Protein AF-A0A959ULF8-F1 (afdb_monomer_lite)

Secondary structure (DSSP, 8-state):
--SS-HHHHHHHHHTT-HHHHHHHHHHHHHHHTTSS-SSS----PPP-----EEEEEEEEEETTEEEEEEEEEE-TT----S----STT--SS---S-SS--EEEEEEEE-

Sequence (111 aa):
GTITGDEELESLLQNGDHESYDLAVKMNEAIAHGDIIEGEELIRSESFFDLGFKINHTIIVSKALKVQLNAGIQNIFNSTQHDHDRGMFRDAGFIYGPCQPRTIYFGIVIK

Structure (mmCIF, N/CA/C/O backbone):
data_AF-A0A959ULF8-F1
#
_entry.id   AF-A0A959ULF8-F1
#
loop_
_atom_site.group_PDB
_atom_site.id
_atom_site.type_symbol
_atom_site.label_atom_id
_atom_site.label_alt_id
_atom_site.label_comp_id
_atom_site.label_asym_id
_atom_site.label_entity_id
_atom_site.label_seq_id
_atom_site.pdbx_PDB_ins_code
_atom_site.Cartn_x
_atom_site.Cartn_y
_atom_site.Cartn_z
_atom_site.occupancy
_atom_site.B_iso_or_equiv
_atom_site.auth_seq_id
_atom_site.auth_comp_id
_atom_site.auth_asym_id
_atom_site.auth_atom_id
_atom_site.pdbx_PDB_model_num
ATOM 1 N N . GLY A 1 1 ? 6.065 2.462 -25.757 1.00 54.56 1 GLY A N 1
ATOM 2 C CA . GLY A 1 1 ? 7.416 2.186 -25.275 1.00 54.56 1 GLY A CA 1
ATOM 3 C C . GLY A 1 1 ? 7.771 0.773 -25.629 1.00 54.56 1 GLY A C 1
ATOM 4 O O . GLY A 1 1 ? 6.883 -0.069 -25.569 1.00 54.56 1 GLY A O 1
ATOM 5 N N . THR A 1 2 ? 9.007 0.534 -26.034 1.00 67.06 2 THR A N 1
ATOM 6 C CA . THR A 1 2 ? 9.583 -0.796 -26.261 1.00 67.06 2 THR A CA 1
ATOM 7 C C . THR A 1 2 ? 11.027 -0.728 -25.790 1.00 67.06 2 THR A C 1
ATOM 9 O O . THR A 1 2 ? 11.798 0.061 -26.334 1.00 67.06 2 THR A O 1
ATOM 12 N N . ILE A 1 3 ? 11.395 -1.558 -24.813 1.00 74.81 3 ILE A N 1
ATOM 13 C CA . ILE A 1 3 ? 12.773 -1.600 -24.297 1.00 74.81 3 ILE A CA 1
ATOM 14 C C . ILE A 1 3 ? 13.710 -2.177 -25.359 1.00 74.81 3 ILE A C 1
ATOM 16 O O . ILE A 1 3 ? 14.815 -1.677 -25.543 1.00 74.81 3 ILE A O 1
ATOM 20 N N . THR A 1 4 ? 13.249 -3.202 -26.078 1.00 83.62 4 THR A N 1
ATOM 21 C CA . THR A 1 4 ? 13.989 -3.831 -27.177 1.00 83.62 4 THR A CA 1
ATOM 22 C C . THR A 1 4 ? 13.382 -3.381 -28.496 1.00 83.62 4 THR A C 1
ATOM 24 O O . THR A 1 4 ? 12.204 -3.643 -28.753 1.00 83.62 4 THR A O 1
ATOM 27 N N . GLY A 1 5 ? 14.171 -2.684 -29.314 1.00 86.56 5 GLY A N 1
ATOM 28 C CA . GLY A 1 5 ? 13.734 -2.205 -30.626 1.00 86.56 5 GLY A CA 1
ATOM 29 C C . GLY A 1 5 ? 13.622 -3.332 -31.655 1.00 86.56 5 GLY A C 1
ATOM 30 O O . GLY A 1 5 ? 14.265 -4.372 -31.517 1.00 86.56 5 GLY A O 1
ATOM 31 N N . ASP A 1 6 ? 12.849 -3.105 -32.719 1.00 88.88 6 ASP A N 1
ATOM 32 C CA . ASP A 1 6 ? 12.598 -4.107 -33.768 1.00 88.88 6 ASP A CA 1
ATOM 33 C C . ASP A 1 6 ? 13.896 -4.662 -34.386 1.00 88.88 6 ASP A C 1
ATOM 35 O O . ASP A 1 6 ? 14.012 -5.861 -34.614 1.00 88.88 6 ASP A O 1
ATOM 39 N N . GLU A 1 7 ? 14.911 -3.816 -34.598 1.00 90.56 7 GLU A N 1
ATOM 40 C CA . GLU A 1 7 ? 16.216 -4.244 -35.130 1.00 90.56 7 GLU A CA 1
ATOM 41 C C . GLU A 1 7 ? 16.961 -5.201 -34.184 1.00 90.56 7 GLU A C 1
ATOM 43 O O . GLU A 1 7 ? 17.601 -6.155 -34.628 1.00 90.56 7 GLU A O 1
ATOM 48 N N . GLU A 1 8 ? 16.867 -4.970 -32.876 1.00 89.69 8 GLU A N 1
ATOM 49 C CA . GLU A 1 8 ? 17.491 -5.817 -31.860 1.00 89.69 8 GLU A CA 1
ATOM 50 C C . GLU A 1 8 ? 16.737 -7.146 -31.733 1.00 89.69 8 GLU A C 1
ATOM 52 O O . GLU A 1 8 ? 17.358 -8.208 -31.690 1.00 89.69 8 GLU A O 1
ATOM 57 N N . LEU A 1 9 ? 15.405 -7.099 -31.797 1.00 90.88 9 LEU A N 1
ATOM 58 C CA . LEU A 1 9 ? 14.529 -8.267 -31.806 1.00 90.88 9 LEU A CA 1
ATOM 59 C C . LEU A 1 9 ? 14.832 -9.193 -33.003 1.00 90.88 9 LEU A C 1
ATOM 61 O O . LEU A 1 9 ? 15.008 -10.402 -32.842 1.00 90.88 9 LEU A O 1
ATOM 65 N N . GLU A 1 10 ? 14.971 -8.613 -34.198 1.00 91.44 10 GLU A N 1
ATOM 66 C CA . GLU A 1 10 ? 15.371 -9.323 -35.418 1.00 91.44 10 GLU A CA 1
ATOM 67 C C . GLU A 1 10 ? 16.792 -9.889 -35.314 1.00 91.44 10 GLU A C 1
ATOM 69 O O . GLU A 1 10 ? 17.061 -10.994 -35.791 1.00 91.44 10 GLU A O 1
ATOM 74 N N . SER A 1 11 ? 17.709 -9.184 -34.644 1.00 91.88 11 SER A N 1
ATOM 75 C CA . SER A 1 11 ? 19.063 -9.695 -34.414 1.00 91.88 11 SER A CA 1
ATOM 76 C C . SER A 1 11 ? 19.074 -10.935 -33.509 1.00 91.88 11 SER A C 1
ATOM 78 O O . SER A 1 11 ? 19.799 -11.889 -33.794 1.00 91.88 11 SER A O 1
ATOM 80 N N . LEU A 1 12 ? 18.233 -10.976 -32.466 1.00 92.06 12 LEU A N 1
ATOM 81 C CA . LEU A 1 12 ? 18.091 -12.134 -31.574 1.00 92.06 12 LEU A CA 1
ATOM 82 C C . LEU A 1 12 ? 17.542 -13.350 -32.329 1.00 92.06 12 LEU A C 1
ATOM 84 O O . LEU A 1 12 ? 18.087 -14.449 -32.202 1.00 92.06 12 LEU A O 1
ATOM 88 N N . LEU A 1 13 ? 16.536 -13.141 -33.188 1.00 91.69 13 LEU A N 1
ATOM 89 C CA . LEU A 1 13 ? 16.012 -14.189 -34.071 1.00 91.69 13 LEU A CA 1
ATOM 90 C C . LEU A 1 13 ? 17.077 -14.735 -35.020 1.00 91.69 13 LEU A C 1
ATOM 92 O O . LEU A 1 13 ? 17.220 -15.950 -35.152 1.00 91.69 13 LEU A O 1
ATOM 96 N N . GLN A 1 14 ? 17.824 -13.851 -35.685 1.00 93.62 14 GLN A N 1
ATOM 97 C CA . GLN A 1 14 ? 18.847 -14.244 -36.659 1.00 93.62 14 GLN A CA 1
ATOM 98 C C . GLN A 1 14 ? 20.023 -14.977 -36.007 1.00 93.62 14 GLN A C 1
ATOM 100 O O . GLN A 1 14 ? 20.587 -15.891 -36.608 1.00 93.62 14 GLN A O 1
ATOM 105 N N . ASN A 1 15 ? 20.354 -14.623 -34.765 1.00 93.81 15 ASN A N 1
ATOM 106 C CA . ASN A 1 15 ? 21.376 -15.298 -33.969 1.00 93.81 15 ASN A CA 1
ATOM 107 C C . ASN A 1 15 ? 20.895 -16.637 -33.373 1.00 93.81 15 ASN A C 1
ATOM 109 O O . ASN A 1 15 ? 21.695 -17.356 -32.775 1.00 93.81 15 ASN A O 1
ATOM 113 N N . GLY A 1 16 ? 19.616 -16.995 -33.554 1.00 93.06 16 GLY A N 1
ATOM 114 C CA . GLY A 1 16 ? 19.015 -18.227 -33.035 1.00 93.06 16 GLY A CA 1
ATOM 115 C C . GLY A 1 16 ? 18.733 -18.202 -31.531 1.00 93.06 16 GLY A C 1
ATOM 116 O O . GLY A 1 16 ? 18.454 -19.251 -30.948 1.00 93.06 16 GLY A O 1
ATOM 117 N N . ASP A 1 17 ? 18.794 -17.030 -30.895 1.00 94.44 17 ASP A N 1
ATOM 118 C CA . ASP A 1 17 ? 18.488 -16.852 -29.476 1.00 94.44 17 ASP A CA 1
ATOM 119 C C . ASP A 1 17 ? 16.979 -16.655 -29.270 1.00 94.44 17 ASP A C 1
ATOM 121 O O . ASP A 1 17 ? 16.475 -15.569 -28.970 1.00 94.44 17 ASP A O 1
ATOM 125 N N . HIS A 1 18 ? 16.234 -17.737 -29.495 1.00 92.44 18 HIS A N 1
ATOM 126 C CA . HIS A 1 18 ? 14.776 -17.737 -29.389 1.00 92.44 18 HIS A CA 1
ATOM 127 C C . HIS A 1 18 ? 14.276 -17.489 -27.957 1.00 92.44 18 HIS A C 1
ATOM 129 O O . HIS A 1 18 ? 13.179 -16.967 -27.783 1.00 92.44 18 HIS A O 1
ATOM 135 N N . GLU A 1 19 ? 15.067 -17.828 -26.933 1.00 93.31 19 GLU A N 1
ATOM 136 C CA . GLU A 1 19 ? 14.685 -17.611 -25.533 1.00 93.31 19 GLU A CA 1
ATOM 137 C C . GLU A 1 19 ? 14.702 -16.120 -25.182 1.00 93.31 19 GLU A C 1
ATOM 139 O O . GLU A 1 19 ? 13.707 -15.595 -24.673 1.00 93.31 19 GLU A O 1
ATOM 144 N N . SER A 1 20 ? 15.791 -15.418 -25.512 1.00 91.44 20 SER A N 1
ATOM 145 C CA . SER A 1 20 ? 15.877 -13.969 -25.311 1.00 91.44 20 SER A CA 1
ATOM 146 C C . SER A 1 20 ? 14.864 -13.214 -26.171 1.00 91.44 20 SER A C 1
ATOM 148 O O . SER A 1 20 ? 14.274 -12.240 -25.704 1.00 91.44 20 SER A O 1
ATOM 150 N N . TYR A 1 21 ? 14.609 -13.682 -27.399 1.00 93.06 21 TYR A N 1
ATOM 151 C CA . TYR A 1 21 ? 13.560 -13.130 -28.259 1.00 93.06 21 TYR A CA 1
ATOM 152 C C . TYR A 1 21 ? 12.176 -13.214 -27.602 1.00 93.06 21 TYR A C 1
ATOM 154 O O . TYR A 1 21 ? 11.499 -12.196 -27.446 1.00 93.06 21 TYR A O 1
ATOM 162 N N . ASP A 1 22 ? 11.766 -14.411 -27.169 1.00 94.12 22 ASP A N 1
ATOM 163 C CA . ASP A 1 22 ? 10.451 -14.631 -26.560 1.00 94.12 22 ASP A CA 1
ATOM 164 C C . ASP A 1 22 ? 10.275 -13.804 -25.278 1.00 94.12 22 ASP A C 1
ATOM 166 O O . ASP A 1 22 ? 9.171 -13.344 -24.969 1.00 94.12 22 ASP A O 1
ATOM 170 N N . LEU A 1 23 ? 11.354 -13.621 -24.512 1.00 91.88 23 LEU A N 1
ATOM 171 C CA . LEU A 1 23 ? 11.360 -12.780 -23.320 1.00 91.88 23 LEU A CA 1
ATOM 172 C C . LEU A 1 23 ? 11.179 -11.298 -23.674 1.00 91.88 23 LEU A C 1
ATOM 174 O O . LEU A 1 23 ? 10.324 -10.638 -23.082 1.00 91.88 23 LEU A O 1
ATOM 178 N N . ALA A 1 24 ? 11.934 -10.795 -24.654 1.00 90.94 24 ALA A N 1
ATOM 179 C CA . ALA A 1 24 ? 11.872 -9.406 -25.101 1.00 90.94 24 ALA A CA 1
ATOM 180 C C . ALA A 1 24 ? 10.485 -9.039 -25.653 1.00 90.94 24 ALA A C 1
ATOM 182 O O . ALA A 1 24 ? 9.943 -7.986 -25.310 1.00 90.94 24 ALA A O 1
ATOM 183 N N . VAL A 1 25 ? 9.861 -9.936 -26.427 1.00 92.75 25 VAL A N 1
ATOM 184 C CA . VAL A 1 25 ? 8.481 -9.756 -26.909 1.00 92.75 25 VAL A CA 1
ATOM 185 C C . VAL A 1 25 ? 7.510 -9.625 -25.735 1.00 92.75 25 VAL A C 1
ATOM 187 O O . VAL A 1 25 ? 6.754 -8.658 -25.673 1.00 92.75 25 VAL A O 1
ATOM 190 N N . LYS A 1 26 ? 7.570 -10.538 -24.757 1.00 92.81 26 LYS A N 1
ATOM 191 C CA . LYS A 1 26 ? 6.688 -10.495 -23.577 1.00 92.81 26 LYS A CA 1
ATOM 192 C C . LYS A 1 26 ? 6.889 -9.238 -22.732 1.00 92.81 26 LYS A C 1
ATOM 194 O O . LYS A 1 26 ? 5.921 -8.714 -22.185 1.00 92.81 26 LYS A O 1
ATOM 199 N N . MET A 1 27 ? 8.125 -8.752 -22.605 1.00 89.94 27 MET A N 1
ATOM 200 C CA . MET A 1 27 ? 8.414 -7.500 -21.899 1.00 89.94 27 MET A CA 1
ATOM 201 C C . MET A 1 27 ? 7.824 -6.294 -22.637 1.00 89.94 27 MET A C 1
ATOM 203 O O . MET A 1 27 ? 7.149 -5.474 -22.019 1.00 89.94 27 MET A O 1
ATOM 207 N N . ASN A 1 28 ? 8.011 -6.211 -23.958 1.00 91.75 28 ASN A N 1
ATOM 208 C CA . ASN A 1 28 ? 7.424 -5.150 -24.779 1.00 91.75 28 ASN A CA 1
ATOM 209 C C . ASN A 1 28 ? 5.885 -5.167 -24.728 1.00 91.75 28 ASN A C 1
ATOM 211 O O . ASN A 1 28 ? 5.263 -4.110 -24.622 1.00 91.75 28 ASN A O 1
ATOM 215 N N . GLU A 1 29 ? 5.264 -6.350 -24.737 1.00 91.75 29 GLU A N 1
ATOM 216 C CA . GLU A 1 29 ? 3.817 -6.503 -24.543 1.00 91.75 29 GLU A CA 1
ATOM 217 C C . GLU A 1 29 ? 3.368 -6.009 -23.160 1.00 91.75 29 GLU A C 1
ATOM 219 O O . GLU A 1 29 ? 2.399 -5.254 -23.067 1.00 91.75 29 GLU A O 1
ATOM 224 N N . ALA A 1 30 ? 4.086 -6.368 -22.090 1.00 90.88 30 ALA A N 1
ATOM 225 C CA . ALA A 1 30 ? 3.769 -5.920 -20.732 1.00 90.88 30 ALA A CA 1
ATOM 226 C C . ALA A 1 30 ? 3.833 -4.385 -20.596 1.00 90.88 30 ALA A C 1
ATOM 228 O O . ALA A 1 30 ? 2.949 -3.777 -19.991 1.00 90.88 30 ALA A O 1
ATOM 229 N N . ILE A 1 31 ? 4.819 -3.736 -21.219 1.00 88.69 31 ILE A N 1
ATOM 230 C CA . ILE A 1 31 ? 4.924 -2.266 -21.259 1.00 88.69 31 ILE A CA 1
ATOM 231 C C . ILE A 1 31 ? 3.781 -1.659 -22.070 1.00 88.69 31 ILE A C 1
ATOM 233 O O . ILE A 1 31 ? 3.171 -0.679 -21.644 1.00 88.69 31 ILE A O 1
ATOM 237 N N . ALA A 1 32 ? 3.458 -2.235 -23.232 1.00 89.94 32 ALA A N 1
ATOM 238 C CA . ALA A 1 32 ? 2.366 -1.756 -24.078 1.00 89.94 32 ALA A CA 1
ATOM 239 C C . ALA A 1 32 ? 1.002 -1.834 -23.369 1.00 89.94 32 ALA A C 1
ATOM 241 O O . ALA A 1 32 ? 0.136 -0.988 -23.595 1.00 89.94 32 ALA A O 1
ATOM 242 N N . HIS A 1 33 ? 0.831 -2.814 -22.481 1.00 89.50 33 HIS A N 1
ATOM 243 C CA . HIS A 1 33 ? -0.335 -2.945 -21.610 1.00 89.50 33 HIS A CA 1
ATOM 244 C C . HIS A 1 33 ? -0.314 -2.011 -20.387 1.00 89.50 33 HIS A C 1
ATOM 246 O O . HIS A 1 33 ? -1.347 -1.856 -19.731 1.00 89.50 33 HIS A O 1
ATOM 252 N N . GLY A 1 34 ? 0.819 -1.363 -20.096 1.00 86.62 34 GLY A N 1
ATOM 253 C CA . GLY A 1 34 ? 1.012 -0.535 -18.904 1.00 86.62 34 GLY A CA 1
ATOM 254 C C . GLY A 1 34 ? 1.158 -1.351 -17.618 1.00 86.62 34 GLY A C 1
ATOM 255 O O . GLY A 1 34 ? 0.867 -0.839 -16.539 1.00 86.62 34 GLY A O 1
ATOM 256 N N . ASP A 1 35 ? 1.557 -2.620 -17.730 1.00 88.38 35 ASP A N 1
ATOM 257 C CA . ASP A 1 35 ? 1.816 -3.474 -16.574 1.00 88.38 35 ASP A CA 1
ATOM 258 C C . ASP A 1 35 ? 3.163 -3.157 -15.926 1.00 88.38 35 ASP A C 1
ATOM 260 O O . ASP A 1 35 ? 3.303 -3.385 -14.736 1.00 88.38 35 ASP A O 1
ATOM 264 N N . ILE A 1 36 ? 4.142 -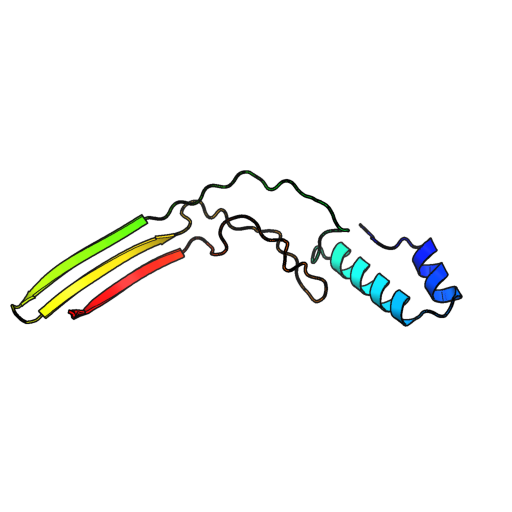2.632 -16.659 1.00 88.06 36 ILE A N 1
ATOM 265 C CA . ILE A 1 36 ? 5.440 -2.216 -16.110 1.00 88.06 36 ILE A CA 1
ATOM 266 C C . ILE A 1 36 ? 5.904 -0.904 -16.739 1.00 88.06 36 ILE A C 1
ATOM 268 O O . ILE A 1 36 ? 5.536 -0.589 -17.876 1.00 88.06 36 ILE A O 1
ATOM 272 N N . ILE A 1 37 ? 6.728 -0.153 -16.013 1.00 82.81 37 ILE A N 1
ATOM 273 C CA . ILE A 1 37 ? 7.421 1.026 -16.545 1.00 82.81 37 ILE A CA 1
ATOM 274 C C . ILE A 1 37 ? 8.549 0.590 -17.498 1.00 82.81 37 ILE A C 1
ATOM 276 O O . ILE A 1 37 ? 9.171 -0.461 -17.342 1.00 82.81 37 ILE A O 1
ATOM 280 N N . GLU A 1 38 ? 8.787 1.390 -18.538 1.00 82.81 38 GLU A N 1
ATOM 281 C CA . GLU A 1 38 ? 9.839 1.151 -19.525 1.00 82.81 38 GLU A CA 1
ATOM 282 C C . GLU A 1 38 ? 11.228 1.497 -18.956 1.00 82.81 38 GLU A C 1
ATOM 284 O O . GLU A 1 38 ? 11.534 2.661 -18.717 1.00 82.81 38 GLU A O 1
ATOM 289 N N . GLY A 1 39 ? 12.086 0.484 -18.798 1.00 75.19 39 GLY A N 1
ATOM 290 C CA . GLY A 1 39 ? 13.493 0.638 -18.409 1.00 75.19 39 GLY A CA 1
ATOM 291 C C . GLY A 1 39 ? 13.731 0.892 -16.913 1.00 75.19 39 GLY A C 1
ATOM 292 O O . GLY A 1 39 ? 12.807 0.967 -16.110 1.00 75.19 39 GLY A O 1
ATOM 293 N N . GLU A 1 40 ? 15.005 1.016 -16.526 1.00 74.75 40 GLU A N 1
ATOM 294 C CA . GLU A 1 40 ? 15.407 1.403 -15.166 1.00 74.75 40 GLU A CA 1
ATOM 295 C C . GLU A 1 40 ? 15.492 2.933 -15.060 1.00 74.75 40 GLU A C 1
ATOM 297 O O . GLU A 1 40 ? 16.559 3.530 -15.230 1.00 74.75 40 GLU A O 1
ATOM 302 N N . GLU A 1 41 ? 14.359 3.590 -14.805 1.00 74.75 41 GLU A N 1
ATOM 303 C CA . GLU A 1 41 ? 14.306 5.043 -14.625 1.00 74.75 41 GLU A CA 1
ATOM 304 C C . GLU A 1 41 ? 14.123 5.437 -13.152 1.00 74.75 41 GLU A C 1
ATOM 306 O O . GLU A 1 41 ? 13.243 4.950 -12.442 1.00 74.75 41 GLU A O 1
ATOM 311 N N . LEU A 1 42 ? 14.935 6.393 -12.688 1.00 81.19 42 LEU A N 1
ATOM 312 C CA . LEU A 1 42 ? 14.692 7.062 -11.413 1.00 81.19 42 LEU A CA 1
ATOM 313 C C . LEU A 1 42 ? 13.588 8.101 -11.585 1.00 81.19 42 LEU A C 1
ATOM 315 O O . LEU A 1 42 ? 13.849 9.249 -11.952 1.00 81.19 42 LEU A O 1
ATOM 319 N N . ILE A 1 43 ? 12.358 7.719 -11.259 1.00 83.38 43 ILE A N 1
ATOM 320 C CA . ILE A 1 43 ? 11.247 8.664 -11.266 1.00 83.38 43 ILE A CA 1
ATOM 321 C C . ILE A 1 43 ? 11.202 9.484 -9.973 1.00 83.38 43 ILE A C 1
ATOM 323 O O . ILE A 1 43 ? 11.489 9.007 -8.871 1.00 83.38 43 ILE A O 1
ATOM 327 N N . ARG A 1 44 ? 10.784 10.744 -10.091 1.00 87.44 44 ARG A N 1
ATOM 328 C CA . ARG A 1 44 ? 10.445 11.566 -8.929 1.00 87.44 44 ARG A CA 1
ATOM 329 C C . ARG A 1 44 ? 8.955 11.431 -8.651 1.00 87.44 44 ARG A C 1
ATOM 331 O O . ARG A 1 44 ? 8.149 11.971 -9.402 1.00 87.44 44 ARG A O 1
ATOM 338 N N . SER A 1 45 ? 8.603 10.766 -7.553 1.00 87.88 45 SER A N 1
ATOM 339 C CA . SER A 1 45 ? 7.209 10.678 -7.119 1.00 87.88 45 SER A CA 1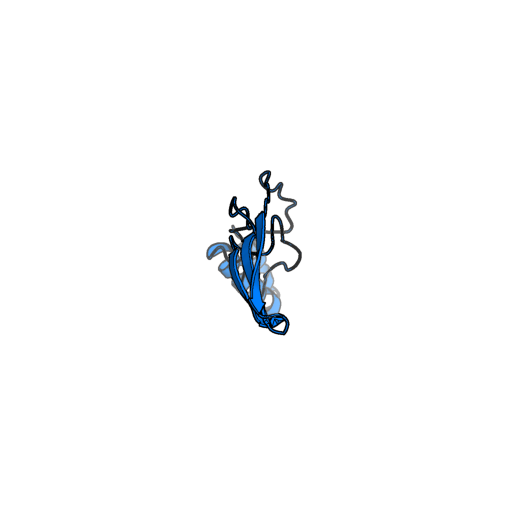
ATOM 340 C C . SER A 1 45 ? 6.636 12.062 -6.807 1.00 87.88 45 SER A C 1
ATOM 342 O O . SER A 1 45 ? 7.351 12.971 -6.360 1.00 87.88 45 SER A O 1
ATOM 344 N N . GLU A 1 46 ? 5.324 12.210 -6.966 1.00 89.00 46 GLU A N 1
ATOM 345 C CA . GLU A 1 46 ? 4.623 13.373 -6.436 1.00 89.00 46 GLU A CA 1
ATOM 346 C C . GLU A 1 46 ? 4.769 13.441 -4.908 1.00 89.00 46 GLU A C 1
ATOM 348 O O . GLU A 1 46 ? 4.919 12.428 -4.215 1.00 89.00 46 GLU A O 1
ATOM 353 N N . SER A 1 47 ? 4.748 14.657 -4.364 1.00 91.62 47 SER A N 1
ATOM 354 C CA . SER A 1 47 ? 4.740 14.849 -2.916 1.00 91.62 47 SER A CA 1
ATOM 355 C C . SER A 1 47 ? 3.432 14.310 -2.343 1.00 91.62 47 SER A C 1
ATOM 357 O O . SER A 1 47 ? 2.358 14.783 -2.706 1.00 91.62 47 SER A O 1
ATOM 359 N N . PHE A 1 48 ? 3.517 13.380 -1.397 1.00 92.44 48 PHE A N 1
ATOM 360 C CA . PHE A 1 48 ? 2.354 12.833 -0.706 1.00 92.44 48 PHE A CA 1
ATOM 361 C C . PHE A 1 48 ? 2.358 13.194 0.779 1.00 92.44 48 PHE A C 1
ATOM 363 O O . PHE A 1 48 ? 3.399 13.449 1.387 1.00 92.44 48 PHE A O 1
ATOM 370 N N . PHE A 1 49 ? 1.170 13.182 1.380 1.00 93.00 49 PHE A N 1
ATOM 371 C CA . PHE A 1 49 ? 0.994 13.334 2.819 1.00 93.00 49 PHE A CA 1
ATOM 372 C C . PHE A 1 49 ? 0.041 12.262 3.341 1.00 93.00 49 PHE A C 1
ATOM 374 O O . PHE A 1 49 ? -0.983 11.973 2.720 1.00 93.00 49 PHE A O 1
ATOM 381 N N . ASP A 1 50 ? 0.385 11.676 4.482 1.00 94.38 50 ASP A N 1
ATOM 382 C CA . ASP A 1 50 ? -0.424 10.676 5.169 1.00 94.38 50 ASP A CA 1
ATOM 383 C C . ASP A 1 50 ? -0.781 11.172 6.568 1.00 94.38 50 ASP A C 1
ATOM 385 O O . ASP A 1 50 ? 0.058 11.683 7.309 1.00 94.38 50 ASP A O 1
ATOM 389 N N . LEU A 1 51 ? -2.052 11.008 6.920 1.00 95.69 51 LEU A N 1
ATOM 390 C CA . LEU A 1 51 ? -2.576 11.332 8.233 1.00 95.69 51 LEU A CA 1
ATOM 391 C C . LEU A 1 51 ? -3.596 10.277 8.637 1.00 95.69 51 LEU A C 1
ATOM 393 O O . LEU A 1 51 ? -4.504 9.942 7.872 1.00 95.69 51 LEU A O 1
ATOM 397 N N . GLY A 1 52 ? -3.470 9.807 9.874 1.00 96.81 52 GLY A N 1
ATOM 398 C CA . GLY A 1 52 ? -4.426 8.918 10.516 1.00 96.81 52 GLY A CA 1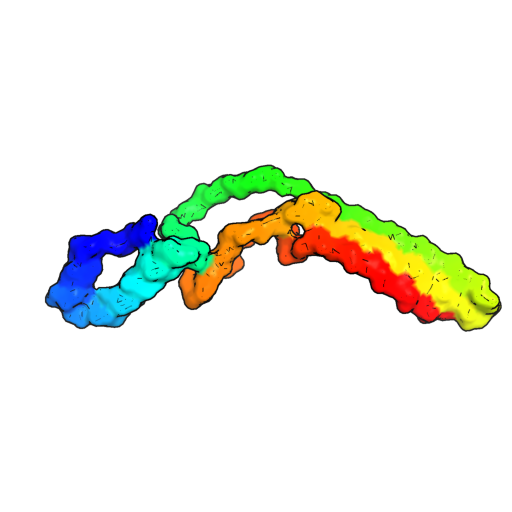
ATOM 399 C C . GLY A 1 52 ? -4.990 9.517 11.800 1.00 96.81 52 GLY A C 1
ATOM 400 O O . GLY A 1 52 ? -4.355 10.335 12.464 1.00 96.81 52 GLY A O 1
ATOM 401 N N . PHE A 1 53 ? -6.190 9.081 12.168 1.00 97.06 53 PHE A N 1
ATOM 402 C CA . PHE A 1 53 ? -6.887 9.495 13.378 1.00 97.06 53 PHE A CA 1
ATOM 403 C C . PHE A 1 53 ? -7.556 8.296 14.055 1.00 97.06 53 PHE A C 1
ATOM 405 O O . PHE A 1 53 ? -8.142 7.445 13.389 1.00 97.06 53 PHE A O 1
ATOM 412 N N . LYS A 1 54 ? -7.488 8.225 15.389 1.00 97.38 54 LYS A N 1
ATOM 413 C CA . LYS A 1 54 ? -8.058 7.130 16.187 1.00 97.38 54 LYS A CA 1
ATOM 414 C C . LYS A 1 54 ? -8.750 7.669 17.435 1.00 97.38 54 LYS A C 1
ATOM 416 O O . LYS A 1 54 ? -8.145 8.405 18.209 1.00 97.38 54 LYS A O 1
ATOM 421 N N . ILE A 1 55 ? -9.982 7.228 17.667 1.00 96.69 55 ILE A N 1
ATOM 422 C CA . ILE A 1 55 ? -10.754 7.477 18.887 1.00 96.69 55 ILE A CA 1
ATOM 423 C C . ILE A 1 55 ? -10.913 6.164 19.639 1.00 96.69 55 ILE A C 1
ATOM 425 O O . ILE A 1 55 ? -11.250 5.137 19.051 1.00 96.69 55 ILE A O 1
ATOM 429 N N . ASN A 1 56 ? -10.737 6.218 20.958 1.00 96.62 56 ASN A N 1
ATOM 430 C CA . ASN A 1 56 ? -11.109 5.124 21.842 1.00 96.62 56 ASN A CA 1
ATOM 431 C C . ASN A 1 56 ? -11.966 5.665 22.988 1.00 96.62 56 ASN A C 1
ATOM 433 O O . ASN A 1 56 ? -11.584 6.633 23.644 1.00 96.62 56 ASN A O 1
ATOM 437 N N . HIS A 1 57 ? -13.095 5.020 23.259 1.00 96.06 57 HIS A N 1
ATOM 438 C CA . HIS A 1 57 ? -14.004 5.387 24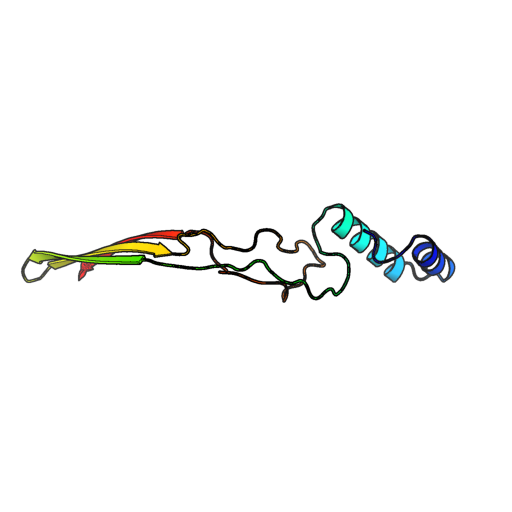.336 1.00 96.06 57 HIS A CA 1
ATOM 439 C C . HIS A 1 57 ? -14.337 4.160 25.183 1.00 96.06 57 HIS A C 1
ATOM 441 O O . HIS A 1 57 ? -14.692 3.117 24.646 1.00 96.06 57 HIS A O 1
ATOM 447 N N . THR A 1 58 ? -14.208 4.269 26.506 1.00 96.25 58 THR A N 1
ATOM 448 C CA . THR A 1 58 ? -14.522 3.166 27.426 1.00 96.25 58 THR A CA 1
ATOM 449 C C . THR A 1 58 ? -15.833 3.443 28.141 1.00 96.25 58 THR A C 1
ATOM 451 O O . THR A 1 58 ? -15.945 4.413 28.883 1.00 96.25 58 THR A O 1
ATOM 454 N N . ILE A 1 59 ? -16.792 2.547 27.951 1.00 95.94 59 ILE A N 1
ATOM 455 C CA . ILE A 1 59 ? -18.088 2.519 28.615 1.00 95.94 59 ILE A CA 1
ATOM 456 C C . ILE A 1 59 ? -17.991 1.546 29.791 1.00 95.94 59 ILE A C 1
ATOM 458 O O . ILE A 1 59 ? -17.645 0.374 29.626 1.00 95.94 59 ILE A O 1
ATOM 462 N N . ILE A 1 60 ? -18.291 2.027 30.995 1.00 95.06 60 ILE A N 1
ATOM 463 C CA . ILE A 1 60 ? -18.3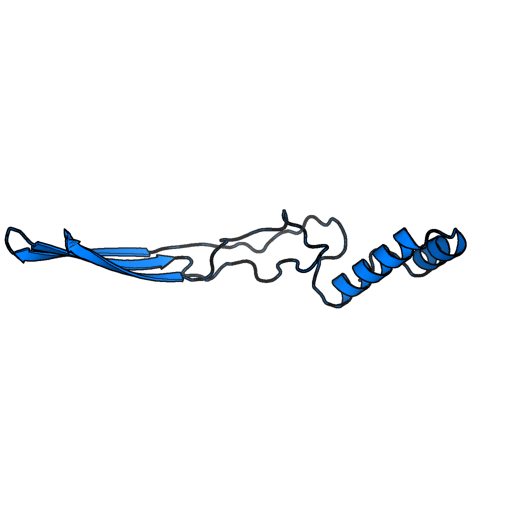63 1.188 32.194 1.00 95.06 60 ILE A CA 1
ATOM 464 C C . ILE A 1 60 ? -19.800 0.681 32.311 1.00 95.06 60 ILE A C 1
ATOM 466 O O . ILE A 1 60 ? -20.701 1.462 32.601 1.00 95.06 60 ILE A O 1
ATOM 470 N N . VAL A 1 61 ? -20.009 -0.615 32.072 1.00 91.88 61 VAL A N 1
ATOM 471 C CA . VAL A 1 61 ? -21.340 -1.242 32.146 1.00 91.88 61 VAL A CA 1
ATOM 472 C C . VAL A 1 61 ? -21.600 -1.774 33.556 1.00 91.88 61 VAL A C 1
ATOM 474 O O . VAL A 1 61 ? -22.695 -1.629 34.090 1.00 91.88 61 VAL A O 1
ATOM 477 N N . SER A 1 62 ? -20.584 -2.359 34.197 1.00 91.81 62 SER A N 1
ATOM 478 C CA . SER A 1 62 ? -20.632 -2.770 35.604 1.00 91.81 62 SER A CA 1
ATOM 479 C C . SER A 1 62 ? -19.232 -2.756 36.233 1.00 91.81 62 SER A C 1
ATOM 481 O O . SER A 1 62 ? -18.234 -2.520 35.552 1.00 91.81 62 SER A O 1
ATOM 483 N N . LYS A 1 63 ? -19.124 -3.046 37.539 1.00 87.69 63 LYS A N 1
ATOM 484 C CA . LYS A 1 63 ? -17.818 -3.184 38.219 1.00 87.69 63 LYS A CA 1
ATOM 485 C C . LYS A 1 63 ? -16.933 -4.280 37.605 1.00 87.69 63 LYS A C 1
ATOM 487 O O . LYS A 1 63 ? -15.716 -4.183 37.716 1.00 87.69 63 LYS A O 1
ATOM 492 N N . ALA A 1 64 ? -17.543 -5.284 36.976 1.00 91.00 64 ALA A N 1
ATOM 493 C CA . ALA A 1 64 ? -16.867 -6.425 36.361 1.00 91.00 64 ALA A CA 1
ATOM 494 C C . ALA A 1 64 ? -16.892 -6.397 34.821 1.00 91.00 64 ALA A C 1
ATOM 496 O O . ALA A 1 64 ? -16.348 -7.305 34.208 1.00 91.00 64 ALA A O 1
ATOM 497 N N . LEU A 1 65 ? -17.535 -5.398 34.199 1.00 93.94 65 LEU A N 1
ATOM 498 C CA . LEU A 1 65 ? -17.684 -5.314 32.745 1.00 93.94 65 LEU A CA 1
ATOM 499 C C . LEU A 1 65 ? -17.398 -3.902 32.240 1.00 93.94 65 LEU A C 1
ATOM 501 O O . LEU A 1 65 ? -18.147 -2.957 32.520 1.00 93.94 65 LEU A O 1
ATOM 505 N N . LYS A 1 66 ? -16.351 -3.776 31.427 1.00 96.12 66 LYS A N 1
ATOM 506 C CA . LYS A 1 66 ? -16.028 -2.560 30.681 1.00 96.12 66 LYS A CA 1
ATOM 507 C C . LYS A 1 66 ? -16.041 -2.874 29.192 1.00 96.12 66 LYS A C 1
ATOM 509 O O . LYS A 1 66 ? -15.493 -3.871 28.741 1.00 96.12 66 LYS A O 1
ATOM 514 N N . VAL A 1 67 ? -16.650 -1.997 28.410 1.00 96.50 67 VAL A N 1
ATOM 515 C CA . VAL A 1 67 ? -16.698 -2.120 26.953 1.00 96.50 67 VAL A CA 1
ATOM 516 C C . VAL A 1 67 ? -15.949 -0.944 26.360 1.00 96.50 67 VAL A C 1
ATOM 518 O O . VAL A 1 67 ? -16.283 0.206 26.622 1.00 96.50 67 VAL A O 1
ATOM 521 N N . GLN A 1 68 ? -14.923 -1.212 25.567 1.00 96.88 68 GLN A N 1
ATOM 522 C CA . GLN A 1 68 ? -14.173 -0.191 24.856 1.00 96.88 68 GLN A CA 1
ATOM 523 C C . GLN A 1 68 ? -14.585 -0.174 23.386 1.00 96.88 68 GLN A C 1
ATOM 525 O O . GLN A 1 68 ? -14.429 -1.165 22.677 1.00 96.88 68 GLN A O 1
ATOM 530 N N . LEU A 1 69 ? -15.076 0.972 22.932 1.00 97.12 69 LEU A N 1
ATOM 531 C CA . LEU A 1 69 ? -15.310 1.277 21.530 1.00 97.12 69 LEU A CA 1
ATOM 532 C C . LEU A 1 69 ? -14.045 1.904 20.951 1.00 97.12 69 LEU A C 1
ATOM 534 O O . LEU A 1 69 ? -13.495 2.843 21.526 1.00 97.12 69 LEU A O 1
ATOM 538 N N . ASN A 1 70 ? -13.592 1.399 19.813 1.00 97.31 70 ASN A N 1
ATOM 539 C CA . ASN A 1 70 ? -12.456 1.928 19.074 1.00 97.31 70 ASN A CA 1
ATOM 540 C C . ASN A 1 70 ? -12.921 2.251 17.658 1.00 97.31 70 ASN A C 1
ATOM 542 O O . ASN A 1 70 ? -13.629 1.457 17.046 1.00 97.31 70 ASN A O 1
ATOM 546 N N . ALA A 1 71 ? -12.508 3.388 17.126 1.00 97.69 71 ALA A N 1
ATOM 547 C CA . ALA A 1 71 ? -12.734 3.751 15.737 1.00 97.69 71 ALA A CA 1
ATOM 548 C C . ALA A 1 71 ? -11.530 4.525 15.214 1.00 97.69 71 ALA A C 1
ATOM 550 O O . ALA A 1 71 ? -10.788 5.136 15.986 1.00 97.69 71 ALA A O 1
ATOM 551 N N . GLY A 1 72 ? -11.319 4.513 13.910 1.00 97.75 72 GLY A N 1
ATOM 552 C CA . GLY A 1 72 ? -10.288 5.331 13.310 1.00 97.75 72 GLY A CA 1
ATOM 553 C C . GLY A 1 72 ? -10.275 5.271 11.799 1.00 97.75 72 GLY A C 1
ATOM 554 O O . GLY A 1 72 ? -11.001 4.506 11.166 1.00 97.75 72 GLY A O 1
ATOM 555 N N . ILE A 1 73 ? -9.434 6.129 11.251 1.00 97.69 73 ILE A N 1
ATOM 556 C CA . ILE A 1 73 ? -9.149 6.247 9.836 1.00 97.69 73 ILE A CA 1
ATOM 557 C C . ILE A 1 73 ? -7.633 6.328 9.668 1.00 97.69 73 ILE A C 1
ATOM 559 O O . ILE A 1 73 ? -6.956 7.038 10.408 1.00 97.69 73 ILE A O 1
ATOM 563 N N . GLN A 1 74 ? -7.097 5.587 8.714 1.00 96.38 74 GLN A N 1
ATOM 564 C CA . GLN A 1 74 ? -5.717 5.685 8.246 1.00 96.38 74 GLN A CA 1
ATOM 565 C C . GLN A 1 74 ? -5.730 6.188 6.810 1.00 96.38 74 GLN A C 1
ATOM 567 O O . GLN A 1 74 ? -6.686 5.916 6.078 1.00 96.38 74 GLN A O 1
ATOM 572 N N . ASN A 1 75 ? -4.683 6.914 6.419 1.00 95.62 75 ASN A N 1
ATOM 573 C CA . ASN A 1 75 ? -4.559 7.463 5.080 1.00 95.62 75 ASN A CA 1
ATOM 574 C C . ASN A 1 75 ? -5.772 8.304 4.665 1.00 95.62 75 ASN A C 1
ATOM 576 O O . ASN A 1 75 ? -6.431 8.053 3.656 1.00 95.62 75 ASN A O 1
ATOM 580 N N . ILE A 1 76 ? -6.082 9.331 5.470 1.00 95.50 76 ILE A N 1
ATOM 581 C CA . ILE A 1 76 ? -7.208 10.249 5.229 1.00 95.50 76 ILE A CA 1
ATOM 582 C C . ILE A 1 76 ? -7.130 10.850 3.820 1.00 95.50 76 ILE A C 1
ATOM 584 O O . ILE A 1 76 ? -8.158 10.970 3.157 1.00 95.50 76 ILE A O 1
ATOM 588 N N . PHE A 1 77 ? -5.935 11.162 3.318 1.00 93.75 77 PHE A N 1
ATOM 589 C CA . PHE A 1 77 ? -5.741 11.744 1.985 1.00 93.75 77 PHE A CA 1
ATOM 590 C C . PHE A 1 77 ? -5.757 10.715 0.847 1.00 93.75 77 PHE A C 1
ATOM 592 O O . PHE A 1 77 ? -5.877 11.107 -0.306 1.00 93.75 77 PHE A O 1
ATOM 599 N N . ASN A 1 78 ? -5.769 9.417 1.168 1.00 91.94 78 ASN A N 1
ATOM 600 C CA . ASN A 1 78 ? -5.709 8.316 0.207 1.00 91.94 78 ASN A CA 1
ATOM 601 C C . ASN A 1 78 ? -4.501 8.413 -0.738 1.00 91.94 78 ASN A C 1
ATOM 603 O O . ASN A 1 78 ? -4.621 8.168 -1.932 1.00 91.94 78 ASN A O 1
ATOM 607 N N . SER A 1 79 ? -3.337 8.767 -0.199 1.00 93.44 79 SER A N 1
ATOM 608 C CA . SER A 1 79 ? -2.126 9.064 -0.971 1.00 93.44 79 SER A CA 1
ATOM 609 C C . SER A 1 79 ? -1.346 7.813 -1.396 1.00 93.44 79 SER A C 1
ATOM 611 O O . SER A 1 79 ? -0.125 7.858 -1.521 1.00 93.44 79 SER A O 1
ATOM 613 N N . THR A 1 80 ? -2.026 6.672 -1.529 1.00 92.19 80 THR A N 1
ATOM 614 C CA . THR A 1 80 ? -1.401 5.427 -1.990 1.00 92.19 80 THR A CA 1
ATOM 615 C C . THR A 1 80 ? -0.986 5.534 -3.441 1.00 92.19 80 THR A C 1
ATOM 617 O O . THR A 1 80 ? -1.722 6.103 -4.243 1.00 92.19 80 THR A O 1
ATOM 620 N N . GLN A 1 81 ? 0.111 4.877 -3.789 1.00 91.19 81 GLN A N 1
ATOM 621 C CA . GLN A 1 81 ? 0.521 4.706 -5.172 1.00 91.19 81 GLN A CA 1
ATOM 622 C C . GLN A 1 81 ? -0.574 4.035 -6.025 1.00 91.19 81 GLN A C 1
ATOM 624 O O . GLN A 1 81 ? -1.240 3.090 -5.592 1.00 91.19 81 GLN A O 1
ATOM 629 N N . HIS A 1 82 ? -0.764 4.524 -7.252 1.00 86.19 82 HIS A N 1
ATOM 630 C CA . HIS A 1 82 ? -1.784 4.026 -8.184 1.00 86.19 82 HIS A CA 1
ATOM 631 C C . HIS A 1 82 ? -1.198 3.315 -9.413 1.00 86.19 82 HIS A C 1
ATOM 633 O O . HIS A 1 82 ? -1.887 2.503 -10.028 1.00 86.19 82 HIS A O 1
ATOM 639 N N . ASP A 1 83 ? 0.069 3.563 -9.724 1.00 86.38 83 ASP A N 1
ATOM 640 C CA . ASP A 1 83 ? 0.827 3.082 -10.884 1.00 86.38 83 ASP A CA 1
ATOM 641 C C . ASP A 1 83 ? 1.747 1.903 -10.523 1.00 86.38 83 ASP A C 1
ATOM 643 O O . ASP A 1 83 ? 2.877 1.825 -10.981 1.00 86.38 83 ASP A O 1
ATOM 647 N N . HIS A 1 84 ? 1.285 0.984 -9.673 1.00 86.69 84 HIS A N 1
ATOM 648 C CA . HIS A 1 84 ? 2.077 -0.202 -9.354 1.00 86.69 84 HIS A CA 1
ATOM 649 C C . HIS A 1 84 ? 2.298 -1.048 -10.603 1.00 86.69 84 HIS A C 1
ATOM 651 O O . HIS A 1 84 ? 1.321 -1.426 -11.260 1.00 86.69 84 HIS A O 1
ATOM 657 N N . ASP A 1 85 ? 3.550 -1.437 -10.812 1.00 88.88 85 ASP A N 1
ATOM 658 C CA . ASP A 1 85 ? 3.919 -2.490 -11.740 1.00 88.88 85 ASP A CA 1
ATOM 659 C C . ASP A 1 85 ? 3.166 -3.805 -11.413 1.00 88.88 85 ASP A C 1
ATOM 661 O O . ASP A 1 85 ? 2.784 -4.087 -10.267 1.00 88.88 85 ASP A O 1
ATOM 665 N N . ARG A 1 86 ? 2.941 -4.645 -12.421 1.00 87.88 86 ARG A N 1
ATOM 666 C CA . ARG A 1 86 ? 2.104 -5.850 -12.407 1.00 87.88 86 ARG A CA 1
ATOM 667 C C . ARG A 1 86 ? 2.732 -6.952 -13.255 1.00 87.88 86 ARG A C 1
ATOM 669 O O . ARG A 1 86 ? 3.650 -6.745 -14.038 1.00 87.88 86 ARG A O 1
ATOM 676 N N . GLY A 1 87 ? 2.209 -8.163 -13.090 1.00 88.00 87 GLY A N 1
ATOM 677 C CA . GLY A 1 87 ? 2.639 -9.312 -13.881 1.00 88.00 87 GLY A CA 1
ATOM 678 C C . GLY A 1 87 ? 4.025 -9.833 -13.501 1.00 88.00 87 GLY A C 1
ATOM 679 O O . GLY A 1 87 ? 4.539 -9.576 -12.411 1.00 88.00 87 GLY A O 1
ATOM 680 N N . MET A 1 88 ? 4.600 -10.642 -14.393 1.00 86.06 88 MET A N 1
ATOM 681 C CA . MET A 1 88 ? 5.843 -11.378 -14.133 1.00 86.06 88 MET A CA 1
ATOM 682 C C . MET A 1 88 ? 7.094 -10.493 -14.079 1.00 86.06 88 MET A C 1
ATOM 684 O O . MET A 1 88 ? 8.085 -10.899 -13.483 1.00 86.06 88 MET A O 1
ATOM 688 N N . PHE A 1 89 ? 7.035 -9.304 -14.682 1.00 88.50 89 PHE A N 1
ATOM 689 C CA . PHE A 1 89 ? 8.161 -8.375 -14.804 1.00 88.50 89 PHE A CA 1
ATOM 690 C C . PHE A 1 89 ? 8.112 -7.225 -13.793 1.00 88.50 89 PHE A C 1
ATOM 692 O O . PHE A 1 89 ? 8.897 -6.292 -13.896 1.00 88.50 89 PHE A O 1
ATOM 699 N N . ARG A 1 90 ? 7.183 -7.275 -12.831 1.00 88.75 90 ARG A N 1
ATOM 700 C CA . ARG A 1 90 ? 6.969 -6.207 -11.855 1.00 88.75 90 ARG A CA 1
ATOM 701 C C . ARG A 1 90 ? 8.226 -5.898 -11.046 1.00 88.75 90 ARG A C 1
ATOM 703 O O . ARG A 1 90 ? 8.730 -6.800 -10.369 1.00 88.75 90 ARG A O 1
ATOM 710 N N . ASP A 1 91 ? 8.623 -4.628 -10.974 1.00 87.56 91 ASP A N 1
ATOM 711 C CA . ASP A 1 91 ? 9.629 -4.207 -10.003 1.00 87.56 91 ASP A CA 1
ATOM 712 C C . ASP A 1 91 ? 9.030 -4.194 -8.583 1.00 87.56 91 ASP A C 1
ATOM 714 O O . ASP A 1 91 ? 8.076 -3.482 -8.258 1.00 87.56 91 ASP A O 1
ATOM 718 N N . ALA A 1 92 ? 9.574 -5.036 -7.701 1.00 82.88 92 ALA A N 1
ATOM 719 C CA . ALA A 1 92 ? 9.153 -5.101 -6.306 1.00 82.88 92 ALA A CA 1
ATOM 720 C C . ALA A 1 92 ? 9.662 -3.918 -5.465 1.00 82.88 92 ALA A C 1
ATOM 722 O O . ALA A 1 92 ? 9.093 -3.656 -4.403 1.00 82.88 92 ALA A O 1
ATOM 723 N N . GLY A 1 93 ? 10.724 -3.244 -5.914 1.00 84.94 93 GLY A N 1
ATOM 724 C CA . GLY A 1 93 ? 11.305 -2.062 -5.282 1.00 84.94 93 GLY A CA 1
ATOM 725 C C . GLY A 1 93 ? 10.596 -0.760 -5.650 1.00 84.94 93 GLY A C 1
ATOM 726 O O . GLY A 1 93 ? 10.775 0.240 -4.952 1.00 84.94 93 GLY A O 1
ATOM 727 N N . PHE A 1 94 ? 9.757 -0.775 -6.689 1.00 86.62 94 PHE A N 1
ATOM 728 C CA . PHE A 1 94 ? 9.012 0.388 -7.151 1.00 86.62 94 PHE A CA 1
ATOM 729 C C . PHE A 1 94 ? 7.788 0.677 -6.267 1.00 86.62 94 PHE A C 1
ATOM 731 O O . PHE A 1 94 ? 6.647 0.360 -6.604 1.00 86.62 94 PHE A O 1
ATOM 738 N N . ILE A 1 95 ? 8.045 1.238 -5.081 1.00 87.12 95 ILE A N 1
ATOM 739 C CA . ILE A 1 95 ? 7.015 1.578 -4.095 1.00 87.12 95 ILE A CA 1
ATOM 740 C C . ILE A 1 95 ? 7.251 2.985 -3.544 1.00 87.12 95 ILE A C 1
ATOM 742 O O . ILE A 1 95 ? 8.326 3.293 -3.026 1.00 87.12 95 ILE A O 1
ATOM 746 N N . TYR A 1 96 ? 6.215 3.821 -3.567 1.00 88.75 96 TYR A N 1
ATOM 747 C CA . TYR A 1 96 ? 6.183 5.103 -2.864 1.00 88.75 96 TYR A CA 1
ATOM 748 C C . TYR A 1 96 ? 4.811 5.356 -2.218 1.00 88.75 96 TYR A C 1
ATOM 750 O O . TYR A 1 96 ? 3.826 4.672 -2.488 1.00 88.75 96 TYR A O 1
ATOM 758 N N . GLY A 1 97 ? 4.729 6.339 -1.319 1.00 91.31 97 GLY A N 1
ATOM 759 C CA . GLY A 1 97 ? 3.492 6.614 -0.586 1.00 91.31 97 GLY A CA 1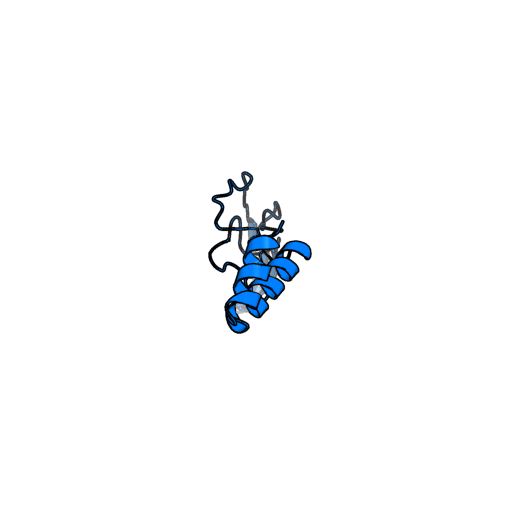
ATOM 760 C C . GLY A 1 97 ? 3.158 5.571 0.494 1.00 91.31 97 GLY A C 1
ATOM 761 O O . GLY A 1 97 ? 3.928 4.645 0.764 1.00 91.31 97 GLY A O 1
ATOM 762 N N . PRO A 1 98 ? 2.009 5.714 1.173 1.00 92.50 98 PRO A N 1
ATOM 763 C CA . PRO A 1 98 ? 1.500 4.705 2.092 1.00 92.50 98 PRO A CA 1
ATOM 764 C C . PRO A 1 98 ? 1.151 3.410 1.355 1.00 92.50 98 PRO A C 1
ATOM 766 O O . PRO A 1 98 ? 0.520 3.433 0.301 1.00 92.50 98 PRO A O 1
ATOM 769 N N . CYS A 1 99 ? 1.484 2.268 1.956 1.00 88.50 99 CYS A N 1
ATOM 770 C CA . CYS A 1 99 ? 1.212 0.949 1.370 1.00 88.50 99 CYS A CA 1
ATOM 771 C C . CYS A 1 99 ? -0.271 0.548 1.439 1.00 88.50 99 CYS A C 1
ATOM 773 O O . CYS A 1 99 ? -0.707 -0.362 0.739 1.00 88.50 99 CYS A O 1
ATOM 775 N N . GLN A 1 100 ? -1.043 1.172 2.334 1.00 90.75 100 GLN A N 1
ATOM 776 C CA . GLN A 1 100 ? -2.445 0.836 2.563 1.00 90.75 100 GLN A CA 1
ATOM 777 C C . GLN A 1 100 ? -3.368 1.946 2.050 1.00 90.75 100 GLN A C 1
ATOM 779 O O . GLN A 1 100 ? -3.147 3.119 2.385 1.00 90.75 100 GLN A O 1
ATOM 784 N N . PRO A 1 101 ? -4.428 1.593 1.293 1.00 93.88 101 PRO A N 1
ATOM 785 C CA . PRO A 1 101 ? -5.498 2.518 0.932 1.00 93.88 101 PRO A CA 1
ATOM 786 C C . PRO A 1 101 ? -6.114 3.187 2.155 1.00 93.88 101 PRO A C 1
ATOM 788 O O . PRO A 1 101 ? -5.960 2.710 3.287 1.00 93.88 101 PRO A O 1
ATOM 791 N N . ARG A 1 102 ? -6.874 4.266 1.933 1.00 96.38 102 ARG A N 1
ATOM 792 C CA . ARG A 1 102 ? -7.697 4.866 2.988 1.00 96.38 102 ARG A CA 1
ATOM 793 C C . ARG A 1 102 ? -8.511 3.780 3.683 1.00 96.38 102 ARG A C 1
ATOM 795 O O . ARG A 1 102 ? -9.405 3.179 3.091 1.00 96.38 102 ARG A O 1
ATOM 802 N N . THR A 1 103 ? -8.212 3.568 4.958 1.00 97.06 103 THR A N 1
ATOM 803 C CA . THR A 1 103 ? -8.785 2.472 5.735 1.00 97.06 103 THR A CA 1
ATOM 804 C C . THR A 1 103 ? -9.577 3.046 6.891 1.00 97.06 103 THR A C 1
ATOM 806 O O . THR A 1 103 ? -9.028 3.752 7.732 1.00 97.06 103 THR A O 1
ATOM 809 N N . ILE A 1 104 ? -10.872 2.738 6.938 1.00 97.12 104 ILE A N 1
ATOM 810 C CA . ILE A 1 104 ? -11.757 3.083 8.053 1.00 97.12 104 ILE A CA 1
ATOM 811 C C . ILE A 1 104 ? -11.984 1.812 8.860 1.00 97.12 104 ILE A C 1
ATOM 813 O O . ILE A 1 104 ? -12.370 0.785 8.306 1.00 97.12 104 ILE A O 1
ATOM 817 N N . TYR A 1 105 ? -11.760 1.881 10.168 1.00 97.25 105 TYR A N 1
ATOM 818 C CA . TYR A 1 105 ? -11.946 0.746 11.060 1.00 97.25 105 TYR A CA 1
ATOM 819 C C . TYR A 1 105 ? -12.753 1.131 12.296 1.00 97.25 105 TYR A C 1
ATOM 821 O O . TYR A 1 105 ? -12.695 2.254 12.797 1.00 97.25 105 TYR A O 1
ATOM 829 N N . PHE A 1 106 ? -13.483 0.153 12.818 1.00 97.69 106 PHE A N 1
ATOM 830 C CA . PHE A 1 106 ? -14.187 0.221 14.090 1.00 97.69 106 PHE A CA 1
ATOM 831 C C . PHE A 1 106 ? -14.061 -1.126 14.801 1.00 97.69 106 PHE A C 1
ATOM 833 O O . PHE A 1 106 ? -13.892 -2.165 14.168 1.00 97.69 106 PHE A O 1
ATOM 840 N N . GLY A 1 107 ? -14.111 -1.117 16.126 1.00 96.81 107 GLY A N 1
ATOM 841 C CA . GLY A 1 107 ? -13.950 -2.319 16.926 1.00 96.81 107 GLY A CA 1
ATOM 842 C C . GLY A 1 107 ? -14.514 -2.156 18.325 1.00 96.81 107 GLY A C 1
ATOM 843 O O . GLY A 1 107 ? -14.582 -1.054 18.868 1.00 96.81 107 GLY A O 1
ATOM 844 N N . ILE A 1 108 ? -14.892 -3.283 18.914 1.00 96.81 108 ILE A N 1
ATOM 845 C CA . ILE A 1 108 ? -15.384 -3.373 20.285 1.00 96.81 108 ILE A CA 1
ATOM 846 C C . ILE A 1 108 ? -14.467 -4.336 21.027 1.00 96.81 108 ILE A C 1
ATOM 848 O O . ILE A 1 108 ? -14.184 -5.427 20.540 1.00 96.81 108 ILE A O 1
ATOM 852 N N . VAL A 1 109 ? -13.992 -3.929 22.198 1.00 96.31 109 VAL A N 1
ATOM 853 C CA . VAL A 1 109 ? -13.173 -4.763 23.080 1.00 96.31 109 VAL A CA 1
ATOM 854 C C . VAL A 1 109 ? -13.876 -4.871 24.423 1.00 96.31 109 VAL A C 1
ATOM 856 O O . VAL A 1 109 ? -14.234 -3.857 25.019 1.00 96.31 109 VAL A O 1
ATOM 859 N N . ILE A 1 110 ? -14.065 -6.096 24.903 1.00 94.69 110 ILE A N 1
ATOM 860 C CA . ILE A 1 110 ? -14.605 -6.372 26.237 1.00 94.69 110 ILE A CA 1
ATOM 861 C C . ILE A 1 110 ? -13.422 -6.507 27.202 1.00 94.69 110 ILE A C 1
ATOM 863 O O . ILE A 1 110 ? -12.462 -7.214 26.899 1.00 94.69 110 ILE A O 1
ATOM 867 N N . LYS A 1 111 ? -13.477 -5.787 28.324 1.00 85.50 111 LYS A N 1
ATOM 868 C CA . LYS A 1 111 ? -12.456 -5.736 29.375 1.00 85.50 111 LYS A CA 1
ATOM 869 C C . LYS A 1 111 ? -13.043 -6.015 30.750 1.00 85.50 111 LYS A C 1
ATOM 871 O O . LYS A 1 111 ? -14.216 -5.637 30.985 1.00 85.50 111 LYS A O 1
#

Radius of gyration: 24.63 Å; chains: 1; bounding box: 43×33×75 Å

pLDDT: mean 90.56, std 6.55, range [54.56, 97.75]

Foldseek 3Di:
DALQDPVNLVVCVVVVVVVVNVVSVVVRVCVVVLLEDHDDDDDDDDDDDWDKDKDKDWDDPDPQKIKIKIWMKTRPVQRADDSFHHDPPGDPPPGDDDPDGTDIDIDMDID